Protein AF-A0A4R4ZTA1-F1 (afdb_monomer_lite)

pLDDT: mean 90.09, std 9.32, range [52.16, 97.19]

Sequence (96 aa):
MPAADARAAAVGALARMRRAIDVGMARGEVGPRFGSDLAVQVTTLLNEVDQGEPVDLGDRVARLRAAIAGRAPDEVSPARAAGLAALLADVPVPPT

Organism: NCBI:txid705336

Secondary structure (DSSP, 8-state):
--HHHHHHHHHHHHHHHHHHHHHHHHTTSB-HHHHHHHHHHHHHHHHHHHHT----HHHHHHHHHHHHHT--TTTB-HHHHHHHHHHHHSS-PPP-

Structure (mmCIF, N/CA/C/O backbone):
data_AF-A0A4R4ZTA1-F1
#
_entry.id   AF-A0A4R4ZTA1-F1
#
loop_
_atom_site.group_PDB
_atom_site.id
_atom_site.type_symbol
_atom_site.label_atom_id
_atom_site.label_alt_id
_atom_site.label_comp_id
_atom_site.label_asym_id
_atom_site.label_entity_id
_atom_site.label_seq_id
_atom_site.pdbx_PDB_ins_code
_atom_site.Cartn_x
_atom_site.Cartn_y
_atom_site.Cartn_z
_atom_site.occupancy
_atom_site.B_iso_or_equiv
_atom_site.auth_seq_id
_atom_site.auth_comp_id
_atom_site.auth_asym_id
_atom_site.auth_atom_id
_atom_site.pdbx_PDB_model_num
ATOM 1 N N . MET A 1 1 ? -13.111 11.164 13.806 1.00 52.97 1 MET A N 1
ATOM 2 C CA . MET A 1 1 ? -13.495 9.856 13.236 1.00 52.97 1 MET A CA 1
ATOM 3 C C . MET A 1 1 ? -13.663 8.888 14.395 1.00 52.97 1 MET A C 1
ATOM 5 O O . MET A 1 1 ? -12.746 8.826 15.208 1.00 52.97 1 MET A O 1
ATOM 9 N N . PRO A 1 2 ? -14.795 8.183 14.531 1.00 62.56 2 PRO A N 1
ATOM 10 C CA . PRO A 1 2 ? -14.880 7.039 15.435 1.00 62.56 2 PRO A CA 1
ATOM 11 C C . PRO A 1 2 ? -13.776 6.032 15.083 1.00 62.56 2 PRO A C 1
ATOM 13 O O . PRO A 1 2 ? -13.468 5.840 13.907 1.00 62.56 2 PRO A O 1
ATOM 16 N N . ALA A 1 3 ? -13.169 5.386 16.081 1.00 66.19 3 ALA A N 1
ATOM 17 C CA . ALA A 1 3 ? -12.055 4.456 15.859 1.00 66.19 3 ALA A CA 1
ATOM 18 C C . ALA A 1 3 ? -12.418 3.297 14.904 1.00 66.19 3 ALA A C 1
ATOM 20 O O . ALA A 1 3 ? -11.578 2.845 14.127 1.00 66.19 3 ALA A O 1
ATOM 21 N N . ALA A 1 4 ? -13.684 2.865 14.907 1.00 69.31 4 ALA A N 1
ATOM 22 C CA . ALA A 1 4 ? -14.198 1.844 13.995 1.00 69.31 4 ALA A CA 1
ATOM 23 C C . ALA A 1 4 ? -14.197 2.296 12.521 1.00 69.31 4 ALA A C 1
ATOM 25 O O . ALA A 1 4 ? -13.804 1.523 11.649 1.00 69.31 4 ALA A O 1
ATOM 26 N N . ASP A 1 5 ? -14.548 3.556 12.246 1.00 80.50 5 ASP A N 1
ATOM 27 C CA . ASP A 1 5 ? -14.567 4.105 10.882 1.00 80.50 5 ASP A CA 1
ATOM 28 C C . ASP A 1 5 ? -13.147 4.279 10.333 1.00 80.50 5 ASP A C 1
ATOM 30 O O . ASP A 1 5 ? -12.882 3.991 9.165 1.00 80.50 5 ASP A O 1
ATOM 34 N N . ALA A 1 6 ? -12.204 4.687 11.190 1.00 81.81 6 ALA A N 1
ATOM 35 C CA . ALA A 1 6 ? -10.791 4.783 10.829 1.00 81.81 6 ALA A CA 1
ATOM 36 C C . ALA A 1 6 ? -10.191 3.403 10.503 1.00 81.81 6 ALA A C 1
ATOM 38 O O . ALA A 1 6 ? -9.490 3.259 9.499 1.00 81.81 6 ALA A O 1
ATOM 39 N N . ARG A 1 7 ? -10.521 2.373 11.295 1.00 85.44 7 ARG A N 1
ATOM 40 C CA . ARG A 1 7 ? -10.106 0.986 11.037 1.00 85.44 7 ARG A CA 1
ATOM 41 C C . ARG A 1 7 ? -10.669 0.463 9.717 1.00 85.44 7 ARG A C 1
ATOM 43 O O . ARG A 1 7 ? -9.905 -0.038 8.898 1.00 85.44 7 ARG A O 1
ATOM 50 N N . ALA A 1 8 ? -11.969 0.623 9.468 1.00 88.44 8 ALA A N 1
ATOM 51 C CA . ALA A 1 8 ? -12.590 0.183 8.217 1.00 88.44 8 ALA A CA 1
ATOM 52 C C . ALA A 1 8 ? -11.973 0.876 6.987 1.00 88.44 8 ALA A C 1
ATOM 54 O O . ALA A 1 8 ? -11.707 0.232 5.969 1.00 88.44 8 ALA A O 1
ATOM 55 N N . ALA A 1 9 ? -11.682 2.176 7.092 1.00 89.25 9 ALA A N 1
ATOM 56 C CA . ALA A 1 9 ? -11.002 2.924 6.040 1.00 89.25 9 ALA A CA 1
ATOM 57 C C . ALA A 1 9 ? -9.561 2.430 5.804 1.00 89.25 9 ALA A C 1
ATOM 59 O O . ALA A 1 9 ? -9.168 2.243 4.650 1.00 89.25 9 ALA A O 1
ATOM 60 N N . ALA A 1 10 ? -8.800 2.149 6.869 1.00 90.56 10 ALA A N 1
ATOM 61 C CA . ALA A 1 10 ? -7.452 1.587 6.771 1.00 90.56 10 ALA A CA 1
ATOM 62 C C . ALA A 1 10 ? -7.450 0.193 6.124 1.00 90.56 10 ALA A C 1
ATOM 64 O O . ALA A 1 10 ? -6.703 -0.033 5.171 1.00 90.56 10 ALA A O 1
ATOM 65 N N . VAL A 1 11 ? -8.334 -0.712 6.560 1.00 93.12 11 VAL A N 1
ATOM 66 C CA . VAL A 1 11 ? -8.501 -2.044 5.948 1.00 93.12 11 VAL A CA 1
ATOM 67 C C . VAL A 1 11 ? -8.846 -1.913 4.464 1.00 93.12 11 VAL A C 1
ATOM 69 O O . VAL A 1 11 ? -8.228 -2.563 3.620 1.00 93.12 11 VAL A O 1
ATOM 72 N N . GLY A 1 12 ? -9.777 -1.018 4.117 1.00 93.38 12 GLY A N 1
ATOM 73 C CA . GLY A 1 12 ? -10.157 -0.759 2.729 1.00 93.38 12 GLY A CA 1
ATOM 74 C C . GLY A 1 12 ? -8.991 -0.269 1.863 1.00 93.38 12 GLY A C 1
ATOM 75 O O . GLY A 1 12 ? -8.826 -0.732 0.733 1.00 93.38 12 GLY A O 1
ATOM 76 N N . ALA A 1 13 ? -8.159 0.637 2.380 1.00 93.12 13 ALA A N 1
ATOM 77 C CA . ALA A 1 13 ? -6.979 1.134 1.674 1.00 93.12 13 ALA A CA 1
ATOM 78 C C . ALA A 1 13 ? -5.913 0.037 1.485 1.00 93.12 13 ALA A C 1
ATOM 80 O O . ALA A 1 13 ? -5.422 -0.160 0.369 1.00 93.12 13 ALA A O 1
ATOM 81 N N . LEU A 1 14 ? -5.619 -0.744 2.530 1.00 94.25 14 LEU A N 1
ATOM 82 C CA . LEU A 1 14 ? -4.653 -1.848 2.473 1.00 94.25 14 LEU A CA 1
ATOM 83 C C . LEU A 1 14 ? -5.109 -2.966 1.521 1.00 94.25 14 LEU A C 1
ATOM 85 O O . LEU A 1 14 ? -4.304 -3.487 0.746 1.00 94.25 14 LEU A O 1
ATOM 89 N N . ALA A 1 15 ? -6.407 -3.279 1.482 1.00 95.50 15 ALA A N 1
ATOM 90 C CA . ALA A 1 15 ? -6.965 -4.247 0.539 1.00 95.50 15 ALA A CA 1
ATOM 91 C C . ALA A 1 15 ? -6.822 -3.780 -0.923 1.00 95.50 15 ALA A C 1
ATOM 93 O O . ALA A 1 15 ? -6.453 -4.563 -1.805 1.00 95.50 15 ALA A O 1
ATOM 94 N N . ARG A 1 16 ? -7.057 -2.486 -1.197 1.00 95.62 16 ARG A N 1
ATOM 95 C CA . ARG A 1 16 ? -6.811 -1.901 -2.529 1.00 95.62 16 ARG A CA 1
ATOM 96 C C . ARG A 1 16 ? -5.333 -1.961 -2.899 1.00 95.62 16 ARG A C 1
ATOM 98 O O . ARG A 1 16 ? -5.016 -2.296 -4.039 1.00 95.62 16 ARG A O 1
ATOM 105 N N . MET A 1 17 ? -4.442 -1.696 -1.946 1.00 95.00 17 MET A N 1
ATOM 106 C CA . MET A 1 17 ? -3.000 -1.802 -2.151 1.00 95.00 17 MET A CA 1
ATOM 107 C C . MET A 1 17 ? -2.584 -3.234 -2.494 1.00 95.00 17 MET A C 1
ATOM 109 O O . MET A 1 17 ? -1.898 -3.443 -3.495 1.00 95.00 17 MET A O 1
ATOM 113 N N . ARG A 1 18 ? -3.071 -4.232 -1.747 1.00 96.06 18 ARG A N 1
ATOM 114 C CA . ARG A 1 18 ? -2.820 -5.654 -2.026 1.00 96.06 18 ARG A CA 1
ATOM 115 C C . ARG A 1 18 ? -3.205 -6.025 -3.457 1.00 96.06 18 ARG A C 1
ATOM 117 O O . ARG A 1 18 ? -2.407 -6.640 -4.165 1.00 96.06 18 ARG A O 1
ATOM 124 N N . ARG A 1 19 ? -4.389 -5.590 -3.896 1.00 96.38 19 ARG A N 1
ATOM 125 C CA . ARG A 1 19 ? -4.880 -5.817 -5.261 1.00 96.38 19 ARG A CA 1
ATOM 126 C C . ARG A 1 19 ? -4.046 -5.082 -6.310 1.00 96.38 19 ARG A C 1
ATOM 128 O O . ARG A 1 19 ? -3.788 -5.630 -7.378 1.00 96.38 19 ARG A O 1
ATOM 135 N N . ALA A 1 20 ? -3.614 -3.854 -6.030 1.00 96.06 20 ALA A N 1
ATOM 136 C CA . ALA A 1 20 ? -2.764 -3.085 -6.936 1.00 96.06 20 ALA A CA 1
ATOM 137 C C . ALA A 1 20 ? -1.391 -3.743 -7.144 1.00 96.06 20 ALA A C 1
ATOM 139 O O . ALA A 1 20 ? -0.858 -3.670 -8.255 1.00 96.06 20 ALA A O 1
ATOM 140 N N . ILE A 1 21 ? -0.858 -4.405 -6.110 1.00 95.62 21 ILE A N 1
ATOM 141 C CA . ILE A 1 21 ? 0.372 -5.202 -6.182 1.00 95.62 21 ILE A CA 1
ATOM 142 C C . ILE A 1 21 ? 0.157 -6.437 -7.065 1.00 95.62 21 ILE A C 1
ATOM 144 O O . ILE A 1 21 ? 0.919 -6.626 -8.008 1.00 95.62 21 ILE A O 1
ATOM 148 N N . ASP A 1 22 ? -0.911 -7.217 -6.845 1.00 96.75 22 ASP A N 1
ATOM 149 C CA . ASP A 1 22 ? -1.224 -8.392 -7.684 1.00 96.75 22 ASP A CA 1
ATOM 150 C C . ASP A 1 22 ? -1.382 -8.024 -9.160 1.00 96.75 22 ASP A C 1
ATOM 152 O O . ASP A 1 22 ? -0.803 -8.662 -10.037 1.00 96.75 22 ASP A O 1
ATOM 156 N N . VAL A 1 23 ? -2.132 -6.956 -9.442 1.00 97.19 23 VAL A N 1
ATOM 157 C CA . VAL A 1 23 ? -2.320 -6.454 -10.810 1.00 97.19 23 VAL A CA 1
ATOM 158 C C . VAL A 1 23 ? -0.994 -5.984 -11.408 1.00 97.19 23 VAL A C 1
ATOM 160 O O . VAL A 1 23 ? -0.745 -6.212 -12.589 1.00 97.19 23 VAL A O 1
ATOM 163 N N . GLY A 1 24 ? -0.144 -5.331 -10.611 1.00 95.56 24 GLY A N 1
ATOM 164 C CA . GLY A 1 24 ? 1.186 -4.906 -11.037 1.00 95.56 24 GLY A CA 1
ATOM 165 C C . GLY A 1 24 ? 2.084 -6.088 -11.403 1.00 95.56 24 GLY A C 1
ATOM 166 O O . GLY A 1 24 ? 2.711 -6.059 -12.459 1.00 95.56 24 GLY A O 1
ATOM 167 N N . MET A 1 25 ? 2.085 -7.149 -10.592 1.00 96.94 25 MET A N 1
ATOM 168 C CA . MET A 1 25 ? 2.838 -8.377 -10.872 1.00 96.94 25 MET A CA 1
ATOM 169 C C . MET A 1 25 ? 2.305 -9.099 -12.113 1.00 96.94 25 MET A C 1
ATOM 171 O O . MET A 1 25 ? 3.080 -9.462 -12.992 1.00 96.94 25 MET A O 1
ATOM 175 N N . ALA A 1 26 ? 0.981 -9.238 -12.246 1.00 96.44 26 ALA A N 1
ATOM 176 C CA . ALA A 1 26 ? 0.356 -9.883 -13.403 1.00 96.44 26 ALA A CA 1
ATOM 177 C C . ALA A 1 26 ? 0.639 -9.152 -14.729 1.00 96.44 26 ALA A C 1
ATOM 179 O O . ALA A 1 26 ? 0.670 -9.773 -15.789 1.00 96.44 26 ALA A O 1
ATOM 180 N N . ARG A 1 27 ? 0.848 -7.831 -14.674 1.00 95.94 27 ARG A N 1
ATOM 181 C CA . ARG A 1 27 ? 1.173 -6.985 -15.833 1.00 95.94 27 ARG A CA 1
ATOM 182 C C . ARG A 1 27 ? 2.678 -6.835 -16.078 1.00 95.94 27 ARG A C 1
ATOM 184 O O . ARG A 1 27 ? 3.054 -6.145 -17.018 1.00 95.94 27 ARG A O 1
ATOM 191 N N . GLY A 1 28 ? 3.528 -7.430 -15.237 1.00 94.94 28 GLY A N 1
ATOM 192 C CA . GLY A 1 28 ? 4.985 -7.267 -15.309 1.00 94.94 28 GLY A CA 1
ATOM 193 C C . GLY A 1 28 ? 5.477 -5.860 -14.949 1.00 94.94 28 GLY A C 1
ATOM 194 O O . GLY A 1 28 ? 6.604 -5.498 -15.260 1.00 94.94 28 GLY A O 1
ATOM 195 N N . GLU A 1 29 ? 4.638 -5.048 -14.305 1.00 95.62 29 GLU A N 1
ATOM 196 C CA . GLU A 1 29 ? 4.983 -3.693 -13.861 1.00 95.62 29 GLU A CA 1
ATOM 197 C C . GLU A 1 29 ? 5.622 -3.681 -12.464 1.00 95.62 29 GLU A C 1
ATOM 199 O O . GLU A 1 29 ? 6.149 -2.652 -12.044 1.00 95.62 29 GLU A O 1
ATOM 204 N N . VAL A 1 30 ? 5.527 -4.803 -11.745 1.00 96.06 30 VAL A N 1
ATOM 205 C CA . VAL A 1 30 ? 6.151 -5.075 -10.446 1.00 96.06 30 VAL A CA 1
ATOM 206 C C . VAL A 1 30 ? 6.917 -6.386 -10.576 1.00 96.06 30 VAL A C 1
ATOM 208 O O . VAL A 1 30 ? 6.332 -7.414 -10.923 1.00 96.06 30 VAL A O 1
ATOM 211 N N . GLY A 1 31 ? 8.210 -6.360 -10.278 1.00 95.69 31 GLY A N 1
ATOM 212 C CA . GLY A 1 31 ? 9.062 -7.535 -10.235 1.00 95.69 31 GLY A CA 1
ATOM 213 C C . GLY A 1 31 ? 8.563 -8.532 -9.183 1.00 95.69 31 GLY A C 1
ATOM 214 O O . GLY A 1 31 ? 8.160 -8.126 -8.090 1.00 95.69 31 GLY A O 1
ATOM 215 N N . PRO A 1 32 ? 8.595 -9.844 -9.465 1.00 93.94 32 PRO A N 1
ATOM 216 C CA . PRO A 1 32 ?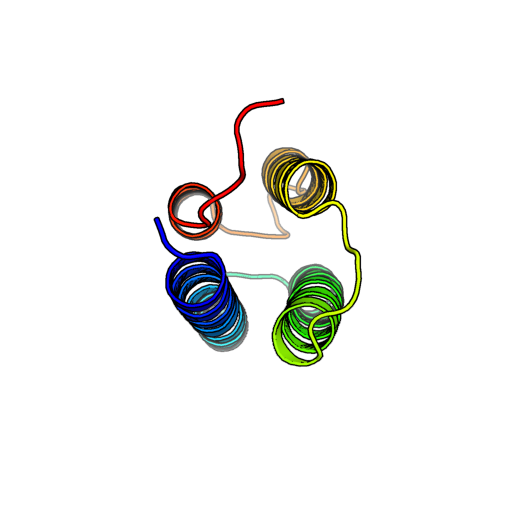 7.949 -10.855 -8.626 1.00 93.94 32 PRO A CA 1
ATOM 217 C C . PRO A 1 32 ? 8.526 -10.919 -7.209 1.00 93.94 32 PRO A C 1
ATOM 219 O O . PRO A 1 32 ? 7.779 -11.150 -6.261 1.00 93.94 32 PRO A O 1
ATOM 222 N N . ARG A 1 33 ? 9.834 -10.678 -7.045 1.00 94.50 33 ARG A N 1
ATOM 223 C CA . ARG A 1 33 ? 10.488 -10.663 -5.730 1.00 94.50 33 ARG A CA 1
ATOM 224 C C . ARG A 1 33 ? 10.000 -9.488 -4.881 1.00 94.50 33 ARG A C 1
ATOM 226 O O . ARG A 1 33 ? 9.369 -9.707 -3.854 1.00 94.50 33 ARG A O 1
ATOM 233 N N . PHE A 1 34 ? 10.208 -8.263 -5.367 1.00 94.25 34 PHE A N 1
ATOM 234 C CA . PHE A 1 34 ? 9.759 -7.043 -4.693 1.00 94.25 34 PHE A CA 1
ATOM 235 C C . PHE A 1 34 ? 8.247 -7.062 -4.424 1.00 94.25 34 PHE A C 1
ATOM 237 O O . PHE A 1 34 ? 7.794 -6.739 -3.328 1.00 94.25 34 PHE A O 1
ATOM 244 N N . GLY A 1 35 ? 7.455 -7.485 -5.412 1.00 95.12 35 GLY A N 1
ATOM 245 C CA . GLY A 1 35 ? 6.004 -7.585 -5.293 1.00 95.12 35 GLY A CA 1
ATOM 246 C C . GLY A 1 35 ? 5.555 -8.584 -4.230 1.00 95.12 35 GLY A C 1
ATOM 247 O O . GLY A 1 35 ? 4.642 -8.272 -3.469 1.00 95.12 35 GLY A O 1
ATOM 248 N N . SER A 1 36 ? 6.215 -9.741 -4.126 1.00 96.12 36 SER A N 1
ATOM 249 C CA . SER A 1 36 ? 5.913 -10.738 -3.090 1.00 96.12 36 SER A CA 1
ATOM 250 C C . SER A 1 36 ? 6.246 -10.211 -1.695 1.00 96.12 36 SER A C 1
ATOM 252 O O . SER A 1 36 ? 5.407 -10.293 -0.799 1.00 96.12 36 SER A O 1
ATOM 254 N N . ASP A 1 37 ? 7.419 -9.597 -1.524 1.00 96.00 37 ASP A N 1
ATOM 255 C CA . ASP A 1 37 ? 7.845 -9.030 -0.240 1.00 96.00 37 ASP A CA 1
ATOM 256 C C . ASP A 1 37 ? 6.907 -7.898 0.211 1.00 96.00 37 ASP A C 1
ATOM 258 O O . ASP A 1 37 ? 6.509 -7.825 1.379 1.00 96.00 37 ASP A O 1
ATOM 262 N N . LEU A 1 38 ? 6.496 -7.033 -0.722 1.00 94.75 38 LEU A N 1
ATOM 263 C CA . LEU A 1 38 ? 5.541 -5.962 -0.450 1.00 94.75 38 LEU A CA 1
ATOM 264 C C . LEU A 1 38 ? 4.140 -6.515 -0.144 1.00 94.75 38 LEU A C 1
ATOM 266 O O . LEU A 1 38 ? 3.482 -6.048 0.786 1.00 94.75 38 LEU A O 1
ATOM 270 N N . ALA A 1 39 ? 3.683 -7.527 -0.886 1.00 96.00 39 ALA A N 1
ATOM 271 C CA . ALA A 1 39 ? 2.394 -8.175 -0.658 1.00 96.00 39 ALA A CA 1
ATOM 272 C C . ALA A 1 39 ? 2.317 -8.834 0.725 1.00 96.00 39 ALA A C 1
ATOM 274 O O . ALA A 1 39 ? 1.283 -8.716 1.387 1.00 96.00 39 ALA A O 1
ATOM 275 N N . VAL A 1 40 ? 3.397 -9.480 1.177 1.00 97.12 40 VAL A N 1
ATOM 276 C CA . VAL A 1 40 ? 3.492 -10.055 2.526 1.00 97.12 40 VAL A CA 1
ATOM 277 C C . VAL A 1 40 ? 3.349 -8.959 3.576 1.00 97.12 40 VAL A C 1
ATOM 279 O O . VAL A 1 40 ? 2.478 -9.061 4.433 1.00 97.12 40 VAL A O 1
ATOM 282 N N . GLN A 1 41 ? 4.121 -7.875 3.473 1.00 96.12 41 GLN A N 1
ATOM 283 C CA . GLN A 1 41 ? 4.061 -6.776 4.445 1.00 96.12 41 GLN A CA 1
ATOM 284 C C . GLN A 1 41 ? 2.673 -6.126 4.519 1.00 96.12 41 GLN A C 1
ATOM 286 O O . GLN A 1 41 ? 2.161 -5.884 5.613 1.00 96.12 41 GLN A O 1
ATOM 291 N N . VAL A 1 42 ? 2.042 -5.879 3.366 1.00 95.81 42 VAL A N 1
ATOM 292 C CA . VAL A 1 42 ? 0.687 -5.308 3.298 1.00 95.81 42 VAL A CA 1
ATOM 293 C C . VAL A 1 42 ? -0.351 -6.276 3.862 1.00 95.81 42 VAL A C 1
ATOM 295 O O . VAL A 1 42 ? -1.251 -5.841 4.572 1.00 95.81 42 VAL A O 1
ATOM 298 N N . THR A 1 43 ? -0.226 -7.578 3.590 1.00 96.44 43 THR A N 1
ATOM 299 C CA . THR A 1 43 ? -1.144 -8.599 4.124 1.00 96.44 43 THR A CA 1
ATOM 300 C C . THR A 1 43 ? -1.011 -8.723 5.639 1.00 96.44 43 THR A C 1
ATOM 302 O O . THR A 1 43 ? -2.021 -8.759 6.335 1.00 96.44 43 THR A O 1
ATOM 305 N N . THR A 1 44 ? 0.216 -8.731 6.163 1.00 95.81 44 THR A N 1
ATOM 306 C CA . THR A 1 44 ? 0.468 -8.747 7.609 1.00 95.81 44 THR A CA 1
ATOM 307 C C . THR A 1 44 ? -0.155 -7.530 8.280 1.00 95.81 44 THR A C 1
ATOM 309 O O . THR A 1 44 ? -0.921 -7.689 9.224 1.00 95.81 44 THR A O 1
ATOM 312 N N . LEU A 1 45 ? 0.094 -6.328 7.748 1.00 94.69 45 LEU A N 1
ATOM 313 C CA . LEU A 1 45 ? -0.481 -5.099 8.294 1.00 94.69 45 LEU A CA 1
ATOM 314 C C . LEU A 1 45 ? -2.012 -5.085 8.210 1.00 94.69 45 LEU A C 1
ATOM 316 O O . LEU A 1 45 ? -2.675 -4.657 9.149 1.00 94.69 45 LEU A O 1
ATOM 320 N N . LEU A 1 46 ? -2.577 -5.567 7.100 1.00 94.56 46 LEU A N 1
ATOM 321 C CA . LEU A 1 46 ? -4.023 -5.697 6.937 1.00 94.56 46 LEU A CA 1
ATOM 322 C C . LEU A 1 46 ? -4.614 -6.612 8.007 1.00 94.56 46 LEU A C 1
ATOM 324 O O . LEU A 1 46 ? -5.596 -6.228 8.628 1.00 94.56 46 LEU A O 1
ATOM 328 N N . ASN A 1 47 ? -4.004 -7.773 8.248 1.00 94.56 47 ASN A N 1
ATOM 329 C CA . ASN A 1 47 ? -4.472 -8.711 9.264 1.00 94.56 47 ASN A CA 1
ATOM 330 C C . ASN A 1 47 ? -4.365 -8.113 10.669 1.00 94.56 47 ASN A C 1
ATOM 332 O O . ASN A 1 47 ? -5.308 -8.219 11.437 1.00 94.56 47 ASN A O 1
ATOM 336 N N . GLU A 1 48 ? -3.260 -7.447 11.003 1.00 93.81 48 GLU A N 1
ATOM 337 C CA . GLU A 1 48 ? -3.091 -6.802 12.311 1.00 93.81 48 GLU A CA 1
ATOM 338 C C . GLU A 1 48 ? -4.174 -5.730 12.549 1.00 93.81 48 GLU A C 1
ATOM 340 O O . GLU A 1 48 ? -4.875 -5.756 13.562 1.00 93.81 48 GLU A O 1
ATOM 345 N N . VAL A 1 49 ? -4.391 -4.833 11.579 1.00 91.75 49 VAL A N 1
ATOM 346 C CA . VAL A 1 49 ? -5.433 -3.794 11.664 1.00 91.75 49 VAL A CA 1
ATOM 347 C C . VAL A 1 49 ? -6.836 -4.412 11.691 1.00 91.75 49 VAL A C 1
ATOM 349 O O . VAL A 1 49 ? -7.708 -3.953 12.433 1.00 91.75 49 VAL A O 1
ATOM 352 N N . ASP A 1 50 ? -7.073 -5.466 10.912 1.00 91.44 50 ASP A N 1
ATOM 353 C CA . ASP A 1 50 ? -8.349 -6.180 10.877 1.00 91.44 50 ASP A CA 1
ATOM 354 C C . ASP A 1 50 ? -8.599 -7.044 12.119 1.00 91.44 50 ASP A C 1
ATOM 356 O O . ASP A 1 50 ? -9.744 -7.338 12.420 1.00 91.44 50 ASP A O 1
ATOM 360 N N . GLN A 1 51 ? -7.590 -7.401 12.905 1.00 91.06 51 GLN A N 1
ATOM 361 C CA . GLN A 1 51 ? -7.797 -8.037 14.213 1.00 91.06 51 GLN A CA 1
ATOM 362 C C . GLN A 1 51 ? -7.907 -7.012 15.352 1.00 91.06 51 GLN A C 1
ATOM 364 O O . GLN A 1 51 ? -8.301 -7.357 16.462 1.00 91.06 51 GLN A O 1
ATOM 369 N N . GLY A 1 52 ? -7.645 -5.731 15.071 1.00 87.06 52 GLY A N 1
ATOM 370 C CA . GLY A 1 52 ? -7.620 -4.681 16.089 1.00 87.06 52 GLY A CA 1
ATOM 371 C C . GLY A 1 52 ? -6.358 -4.717 16.951 1.00 87.06 52 GLY A C 1
ATOM 372 O O . GLY A 1 52 ? -6.380 -4.209 18.072 1.00 87.06 52 GLY A O 1
ATOM 373 N N . GLU A 1 53 ? -5.276 -5.306 16.436 1.00 87.94 53 GLU A N 1
ATOM 374 C CA . GLU A 1 53 ? -3.984 -5.331 17.111 1.00 87.94 53 GLU A CA 1
ATOM 375 C C . GLU A 1 53 ? -3.437 -3.904 17.285 1.00 87.94 53 GLU A C 1
ATOM 377 O O . GLU A 1 53 ? -3.607 -3.052 16.401 1.00 87.94 53 GLU A O 1
ATOM 382 N N . PRO A 1 54 ? -2.749 -3.618 18.403 1.00 82.56 54 PRO A N 1
ATOM 383 C CA . PRO A 1 54 ? -2.107 -2.332 18.625 1.00 82.56 54 PRO A CA 1
ATOM 384 C C . PRO A 1 54 ? -0.865 -2.208 17.730 1.00 82.56 54 PRO A C 1
ATOM 386 O O . PRO A 1 54 ? 0.253 -2.528 18.131 1.00 82.56 54 PRO A O 1
ATOM 389 N N . VAL A 1 55 ? -1.065 -1.734 16.501 1.00 87.56 55 VAL A N 1
ATOM 390 C CA . VAL A 1 55 ? 0.006 -1.454 15.538 1.00 87.56 55 VAL A CA 1
ATOM 391 C C . VAL A 1 55 ? 0.247 0.038 15.375 1.00 87.56 55 VAL A C 1
ATOM 393 O O . VAL A 1 55 ? -0.690 0.832 15.272 1.00 87.56 55 VAL A O 1
ATOM 396 N N . ASP A 1 56 ? 1.519 0.419 15.265 1.00 89.75 56 ASP A N 1
ATOM 397 C CA . ASP A 1 56 ? 1.892 1.746 14.783 1.00 89.75 56 ASP A CA 1
ATOM 398 C C . ASP A 1 56 ? 1.676 1.810 13.265 1.00 89.75 56 ASP A C 1
ATOM 400 O O . ASP A 1 56 ? 2.553 1.499 12.450 1.00 89.75 56 ASP A O 1
ATOM 404 N N . LEU A 1 57 ? 0.448 2.163 12.886 1.00 88.88 57 LEU A N 1
ATOM 405 C CA . LEU A 1 57 ? 0.053 2.288 11.489 1.00 88.88 57 LEU A CA 1
ATOM 406 C C . LEU A 1 57 ? 0.841 3.399 10.779 1.00 88.88 57 LEU A C 1
ATOM 408 O O . LEU A 1 57 ? 1.146 3.256 9.595 1.00 88.88 57 LEU A O 1
ATOM 412 N N . GLY A 1 58 ? 1.194 4.475 11.491 1.00 90.06 58 GLY A N 1
ATOM 413 C CA . GLY A 1 58 ? 1.965 5.595 10.954 1.00 90.06 58 GLY A CA 1
ATOM 414 C C . GLY A 1 58 ? 3.356 5.159 10.509 1.00 90.06 58 GLY A C 1
ATOM 415 O O . GLY A 1 58 ? 3.721 5.335 9.342 1.00 90.06 58 GLY A O 1
ATOM 416 N N . ASP A 1 59 ? 4.098 4.516 11.409 1.00 91.81 59 ASP A N 1
ATOM 417 C CA . ASP A 1 59 ? 5.446 4.016 11.136 1.00 91.81 59 ASP A CA 1
ATOM 418 C C . ASP A 1 59 ? 5.444 2.906 10.072 1.00 91.81 59 ASP A C 1
ATOM 420 O O . ASP A 1 59 ? 6.230 2.941 9.121 1.00 91.81 59 ASP A O 1
ATOM 424 N N . ARG A 1 60 ? 4.501 1.954 10.139 1.00 92.88 60 ARG A N 1
ATOM 425 C CA . ARG A 1 60 ? 4.369 0.892 9.121 1.00 92.88 60 ARG A CA 1
ATOM 426 C C . ARG A 1 60 ? 4.097 1.465 7.727 1.00 92.88 60 ARG A C 1
ATOM 428 O O . ARG A 1 60 ? 4.740 1.049 6.761 1.00 92.88 60 ARG A O 1
ATOM 435 N N . VAL A 1 61 ? 3.193 2.439 7.605 1.00 92.69 61 VAL A N 1
ATOM 436 C CA . VAL A 1 61 ? 2.915 3.119 6.328 1.00 92.69 61 VAL A CA 1
ATOM 437 C C . VAL A 1 61 ? 4.135 3.908 5.850 1.00 92.69 61 VAL A C 1
ATOM 439 O O . VAL A 1 61 ? 4.460 3.854 4.662 1.00 92.69 61 VAL A O 1
ATOM 442 N N . ALA A 1 62 ? 4.852 4.593 6.745 1.00 92.69 62 ALA A N 1
ATOM 443 C CA . ALA A 1 62 ? 6.076 5.315 6.399 1.00 92.69 62 ALA A CA 1
ATOM 444 C C . ALA A 1 62 ? 7.165 4.379 5.847 1.00 92.69 62 ALA A C 1
ATOM 446 O O . ALA A 1 62 ? 7.766 4.680 4.812 1.00 92.69 62 ALA A O 1
ATOM 447 N N . ARG A 1 63 ? 7.359 3.204 6.459 1.00 93.75 63 ARG A N 1
ATOM 448 C CA . ARG A 1 63 ? 8.294 2.175 5.970 1.00 93.75 63 ARG A CA 1
ATOM 449 C C . ARG A 1 63 ? 7.901 1.630 4.599 1.00 93.75 63 ARG A C 1
ATOM 451 O O . ARG A 1 63 ? 8.763 1.499 3.735 1.00 93.75 63 ARG A O 1
ATOM 458 N N . LEU A 1 64 ? 6.612 1.376 4.361 1.00 94.44 64 LEU A N 1
ATOM 459 C CA . LEU A 1 64 ? 6.119 0.947 3.045 1.00 94.44 64 LEU A CA 1
ATOM 460 C C . LEU A 1 64 ? 6.371 2.014 1.969 1.00 94.44 64 LEU A C 1
ATOM 462 O O . LEU A 1 64 ? 6.813 1.692 0.865 1.00 94.44 64 LEU A O 1
ATOM 466 N N . ARG A 1 65 ? 6.150 3.296 2.295 1.00 93.62 65 ARG A N 1
ATOM 467 C CA . ARG A 1 65 ? 6.470 4.412 1.389 1.00 93.62 65 ARG A CA 1
ATOM 468 C C . ARG A 1 65 ? 7.968 4.475 1.094 1.00 93.62 65 ARG A C 1
ATOM 470 O O . ARG A 1 65 ? 8.34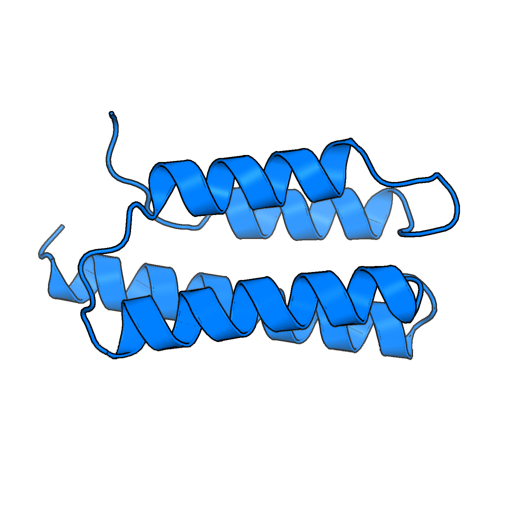2 4.627 -0.067 1.00 93.62 65 ARG A O 1
ATOM 477 N N . ALA A 1 66 ? 8.812 4.315 2.113 1.00 93.88 66 ALA A N 1
ATOM 478 C CA . ALA A 1 66 ? 10.262 4.294 1.954 1.00 93.88 66 ALA A CA 1
ATOM 479 C C . ALA A 1 66 ? 10.730 3.119 1.078 1.00 93.88 66 ALA A C 1
ATOM 481 O O . ALA A 1 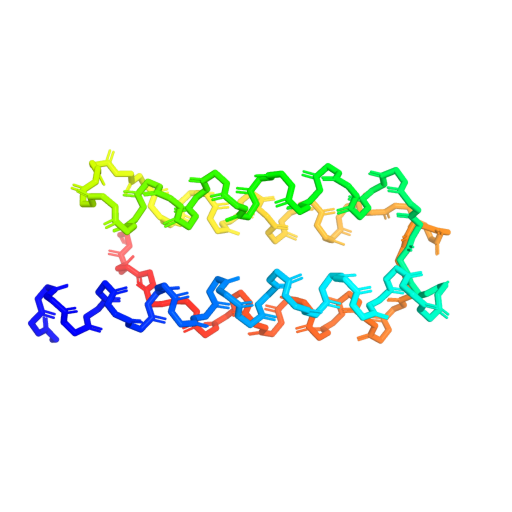66 ? 11.560 3.324 0.197 1.00 93.88 66 ALA A O 1
ATOM 482 N N . ALA A 1 67 ? 10.152 1.926 1.244 1.00 93.81 67 ALA A N 1
ATOM 483 C CA . ALA A 1 67 ? 10.4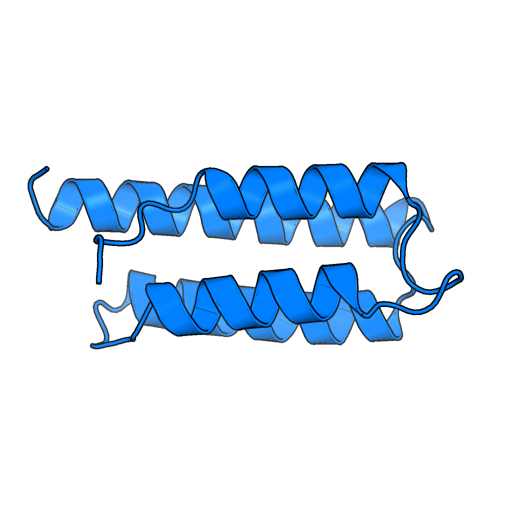56 0.764 0.407 1.00 93.81 67 ALA A CA 1
ATOM 484 C C . ALA A 1 67 ? 10.111 1.009 -1.073 1.00 93.81 67 ALA A C 1
ATOM 486 O O . ALA A 1 67 ? 10.906 0.705 -1.956 1.00 93.81 67 ALA A O 1
ATOM 487 N N . ILE A 1 68 ? 8.958 1.625 -1.361 1.00 93.56 68 ILE A N 1
ATOM 488 C CA . ILE A 1 68 ? 8.566 1.980 -2.737 1.00 93.56 68 ILE A CA 1
ATOM 489 C C . ILE A 1 68 ? 9.464 3.086 -3.309 1.00 93.56 68 ILE A C 1
ATOM 491 O O . ILE A 1 68 ? 9.784 3.070 -4.500 1.00 93.56 68 ILE A O 1
ATOM 495 N N . ALA A 1 69 ? 9.868 4.057 -2.488 1.00 92.75 69 ALA A N 1
ATOM 496 C CA . ALA A 1 69 ? 10.757 5.139 -2.905 1.00 92.75 69 ALA A CA 1
ATOM 497 C C . ALA A 1 69 ? 12.190 4.648 -3.176 1.00 92.75 69 ALA A C 1
ATOM 499 O O . ALA A 1 69 ? 12.811 5.107 -4.130 1.00 92.75 69 ALA A O 1
ATOM 500 N N . GLY A 1 70 ? 12.682 3.706 -2.367 1.00 92.00 70 GLY A N 1
ATOM 501 C CA . GLY A 1 70 ? 14.022 3.119 -2.454 1.00 92.00 70 GLY A CA 1
ATOM 502 C C . GLY A 1 70 ? 14.148 1.917 -3.391 1.00 92.00 70 GLY A C 1
ATOM 503 O O . GLY A 1 70 ? 15.206 1.296 -3.421 1.00 92.00 70 GLY A O 1
ATOM 504 N N . ARG A 1 71 ? 13.088 1.578 -4.133 1.00 91.56 71 ARG A N 1
ATOM 505 C CA . ARG A 1 71 ? 13.086 0.484 -5.112 1.00 91.56 71 ARG A CA 1
ATOM 506 C C . ARG A 1 71 ? 14.187 0.637 -6.165 1.00 91.56 71 ARG A C 1
ATOM 508 O O . ARG A 1 71 ? 14.519 1.755 -6.575 1.00 91.56 71 ARG A O 1
ATOM 515 N N . ALA A 1 72 ? 14.657 -0.483 -6.695 1.00 91.00 72 ALA A N 1
ATOM 516 C CA . ALA A 1 72 ? 15.489 -0.491 -7.887 1.00 91.00 72 ALA A CA 1
ATOM 517 C C . ALA A 1 72 ? 14.666 -0.134 -9.151 1.00 91.00 72 ALA A C 1
ATOM 519 O O . ALA A 1 72 ? 13.446 -0.342 -9.187 1.00 91.00 72 ALA A O 1
ATOM 520 N N . PRO A 1 73 ? 15.299 0.410 -10.210 1.00 83.38 73 PRO A N 1
ATOM 521 C CA . PRO A 1 73 ? 14.604 0.823 -11.435 1.00 83.38 73 PRO A CA 1
ATOM 522 C C . PRO A 1 73 ? 13.831 -0.298 -12.150 1.00 83.38 73 PRO A C 1
ATOM 524 O O . PRO A 1 73 ? 12.854 -0.017 -12.843 1.00 83.38 73 PRO A O 1
ATOM 527 N N . ASP A 1 74 ? 14.264 -1.547 -11.988 1.00 88.62 74 ASP A N 1
ATOM 528 C CA . ASP A 1 74 ? 13.686 -2.760 -12.573 1.00 88.62 74 ASP A CA 1
ATOM 529 C C . ASP A 1 74 ? 12.642 -3.444 -11.672 1.00 88.62 74 ASP A C 1
ATOM 531 O O . ASP A 1 74 ? 11.891 -4.302 -12.135 1.00 88.62 74 ASP A O 1
ATOM 535 N N . GLU A 1 75 ? 12.539 -3.046 -10.401 1.00 93.19 75 GLU A N 1
ATOM 536 C CA . GLU A 1 75 ? 11.611 -3.660 -9.447 1.00 93.19 75 GLU A CA 1
ATOM 537 C C . GLU A 1 75 ? 10.173 -3.173 -9.609 1.00 93.19 75 GLU A C 1
ATOM 539 O O . GLU A 1 75 ? 9.242 -3.961 -9.459 1.00 93.19 75 GLU A O 1
ATOM 544 N N . VAL A 1 76 ? 9.954 -1.886 -9.892 1.00 93.50 76 VAL A N 1
ATOM 545 C CA . VAL A 1 76 ? 8.606 -1.352 -10.145 1.00 93.50 76 VAL A CA 1
ATOM 546 C C . VAL A 1 76 ? 8.663 -0.208 -11.139 1.00 93.50 76 VAL A C 1
ATOM 548 O O . VAL A 1 76 ? 9.417 0.757 -10.956 1.00 93.50 76 VAL A O 1
ATOM 551 N N . SER A 1 77 ? 7.775 -0.253 -12.132 1.00 93.19 77 SER A N 1
ATOM 552 C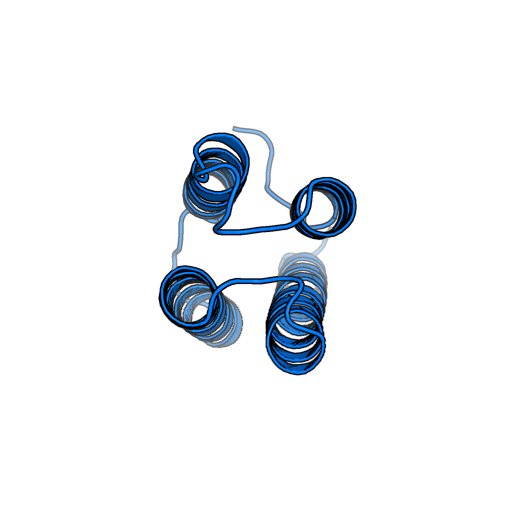 CA . SER A 1 77 ? 7.628 0.839 -13.088 1.00 93.19 77 SER A CA 1
ATOM 553 C C . SER A 1 77 ? 7.309 2.167 -12.372 1.00 93.19 77 SER A C 1
ATOM 555 O O . SER A 1 77 ? 6.577 2.182 -11.374 1.00 93.19 77 SER A O 1
ATOM 557 N N . PRO A 1 78 ? 7.811 3.318 -12.859 1.00 91.81 78 PRO A N 1
ATOM 558 C CA . PRO A 1 78 ? 7.583 4.607 -12.202 1.00 91.81 78 PRO A CA 1
ATOM 559 C C . PRO A 1 78 ? 6.103 4.940 -11.979 1.00 91.81 78 PRO A C 1
ATOM 561 O O . PRO A 1 78 ? 5.726 5.383 -10.895 1.00 91.81 78 PRO A O 1
ATOM 564 N N . ALA A 1 79 ? 5.254 4.664 -12.974 1.00 92.44 79 ALA A N 1
ATOM 565 C CA . ALA A 1 79 ? 3.814 4.894 -12.882 1.00 92.44 79 ALA A CA 1
ATOM 566 C C . ALA A 1 79 ? 3.158 4.015 -11.805 1.00 92.44 79 ALA A C 1
ATOM 568 O O . ALA A 1 79 ? 2.326 4.490 -11.029 1.00 92.44 79 ALA A O 1
ATOM 569 N N . ARG A 1 80 ? 3.558 2.740 -11.716 1.00 93.69 80 ARG A N 1
ATOM 570 C CA . ARG A 1 80 ? 3.023 1.813 -10.716 1.00 93.69 80 ARG A CA 1
ATOM 571 C C . ARG A 1 80 ? 3.465 2.196 -9.308 1.00 93.69 80 ARG A C 1
ATOM 573 O O . ARG A 1 80 ? 2.642 2.179 -8.398 1.00 93.69 80 ARG A O 1
ATOM 580 N N . ALA A 1 81 ? 4.719 2.602 -9.134 1.00 93.44 81 ALA A N 1
ATOM 581 C CA . ALA A 1 81 ? 5.220 3.076 -7.850 1.00 93.44 81 ALA A CA 1
ATOM 582 C C . ALA A 1 81 ? 4.497 4.344 -7.371 1.00 93.44 81 ALA A C 1
ATOM 584 O O . ALA A 1 81 ? 4.111 4.416 -6.206 1.00 93.44 81 ALA A O 1
ATOM 585 N N . ALA A 1 82 ? 4.238 5.302 -8.269 1.00 93.06 82 ALA A N 1
ATOM 586 C CA . ALA A 1 82 ? 3.437 6.484 -7.951 1.00 93.06 82 ALA A CA 1
ATOM 587 C C . ALA A 1 82 ? 2.006 6.107 -7.523 1.00 93.06 82 ALA A C 1
ATOM 589 O O . ALA A 1 82 ? 1.503 6.624 -6.527 1.00 93.06 82 ALA A O 1
ATOM 590 N N . GLY A 1 83 ? 1.377 5.152 -8.218 1.00 93.56 83 GLY A N 1
ATOM 591 C CA . GLY A 1 83 ? 0.052 4.642 -7.851 1.00 93.56 83 GLY A CA 1
ATOM 592 C C . GLY A 1 83 ? 0.020 3.953 -6.481 1.00 93.56 83 GLY A C 1
ATOM 593 O O . GLY A 1 83 ? -0.899 4.181 -5.698 1.00 93.56 83 GLY A O 1
ATOM 594 N N . LEU A 1 84 ? 1.037 3.151 -6.155 1.00 93.25 84 LEU A N 1
ATOM 595 C CA . LEU A 1 84 ? 1.156 2.515 -4.837 1.00 93.25 84 LEU A CA 1
ATOM 596 C C . LEU A 1 84 ? 1.388 3.548 -3.722 1.00 93.25 84 LEU A C 1
ATOM 598 O O . LEU A 1 84 ? 0.786 3.441 -2.655 1.00 93.25 84 LEU A O 1
ATOM 602 N N . ALA A 1 85 ? 2.210 4.570 -3.974 1.00 92.88 85 ALA A N 1
ATOM 603 C CA . ALA A 1 85 ? 2.438 5.657 -3.026 1.00 92.88 85 ALA A CA 1
ATOM 604 C C . ALA A 1 85 ? 1.162 6.477 -2.763 1.00 92.88 85 ALA A C 1
ATOM 606 O O . ALA A 1 85 ? 0.897 6.831 -1.615 1.00 92.88 85 ALA A O 1
ATOM 607 N N . ALA A 1 86 ? 0.347 6.724 -3.794 1.00 91.88 86 ALA A N 1
ATOM 608 C CA . ALA A 1 86 ? -0.943 7.397 -3.649 1.00 91.88 86 ALA A CA 1
ATOM 609 C C . ALA A 1 86 ? -1.923 6.585 -2.784 1.00 91.88 86 ALA A C 1
ATOM 611 O O . ALA A 1 86 ? -2.528 7.133 -1.870 1.00 91.88 86 ALA A O 1
ATOM 612 N N . LEU A 1 87 ? -2.002 5.264 -2.979 1.00 91.62 87 LEU A N 1
ATOM 613 C CA . LEU A 1 87 ? -2.839 4.396 -2.137 1.00 91.62 87 LEU A CA 1
ATOM 614 C C . LEU A 1 87 ? -2.408 4.408 -0.663 1.00 91.62 87 LEU A C 1
ATOM 616 O O . LEU A 1 87 ? -3.252 4.350 0.227 1.00 91.62 87 LEU A O 1
ATOM 620 N N . LEU A 1 88 ? -1.103 4.511 -0.394 1.00 89.88 88 LEU A N 1
ATOM 621 C CA . LEU A 1 88 ? -0.589 4.676 0.968 1.00 89.88 88 LEU A CA 1
ATOM 622 C C . LEU A 1 88 ? -0.891 6.059 1.558 1.00 89.88 88 LEU A C 1
ATOM 624 O O . LEU A 1 88 ? -0.865 6.202 2.780 1.00 89.88 88 LEU A O 1
ATOM 628 N N . ALA A 1 89 ? -1.125 7.085 0.736 1.00 89.06 89 ALA A N 1
ATOM 629 C CA . ALA A 1 89 ? -1.547 8.412 1.190 1.00 89.06 89 ALA A CA 1
ATOM 630 C C . ALA A 1 89 ? -2.999 8.423 1.688 1.00 89.06 89 ALA A C 1
ATOM 632 O O . ALA A 1 89 ? -3.311 9.176 2.606 1.00 89.06 89 ALA A O 1
ATOM 633 N N . ASP A 1 90 ? -3.836 7.531 1.154 1.00 87.81 90 ASP A N 1
ATOM 634 C CA . ASP A 1 90 ? -5.238 7.375 1.555 1.00 87.81 90 ASP A CA 1
ATOM 635 C C . ASP A 1 90 ? -5.424 6.593 2.869 1.00 87.81 90 ASP A C 1
ATOM 637 O O . ASP A 1 90 ? -6.537 6.525 3.393 1.00 87.81 90 ASP A O 1
ATOM 641 N N . VAL A 1 91 ? -4.365 5.973 3.411 1.00 87.56 91 VAL A N 1
ATOM 642 C CA . VAL A 1 91 ? -4.441 5.271 4.701 1.00 87.56 91 VAL A CA 1
ATOM 643 C C . VAL A 1 91 ? -4.571 6.313 5.821 1.00 87.56 91 VAL A C 1
ATOM 645 O O . VAL A 1 91 ? -3.670 7.142 5.973 1.00 87.56 91 VAL A O 1
ATOM 648 N N . PRO A 1 92 ? -5.648 6.282 6.631 1.00 83.38 92 PRO A N 1
ATOM 649 C CA . PRO A 1 92 ? -5.876 7.255 7.693 1.00 83.38 92 PRO A CA 1
ATOM 650 C C . PRO A 1 92 ? -4.928 6.990 8.868 1.00 83.38 92 PRO A C 1
ATOM 652 O O . PRO A 1 92 ? -5.260 6.286 9.820 1.00 83.38 92 PRO A O 1
ATOM 655 N N . VAL A 1 93 ? -3.726 7.551 8.784 1.00 79.81 93 VAL A N 1
ATOM 656 C CA . VAL A 1 93 ? -2.748 7.561 9.873 1.00 79.81 93 VAL A CA 1
ATOM 657 C C . VAL A 1 93 ? -3.052 8.731 10.817 1.00 79.81 93 VAL A C 1
ATOM 659 O O . VAL A 1 93 ? -3.244 9.855 10.342 1.00 79.81 93 VAL A O 1
ATOM 662 N N . PRO A 1 94 ? -3.147 8.50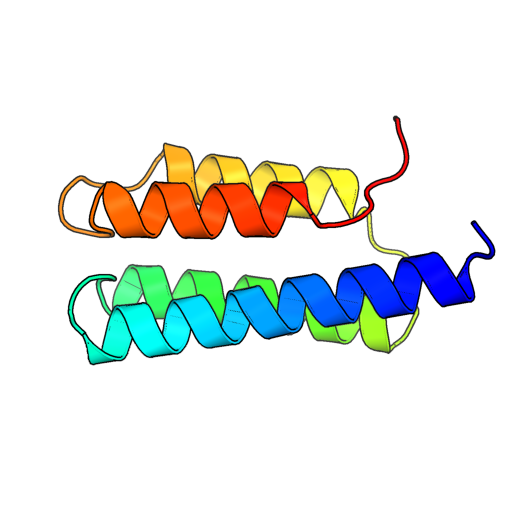8 12.140 1.00 64.75 94 PRO A N 1
ATOM 663 C CA . PRO A 1 94 ? -3.266 9.612 13.084 1.00 64.75 94 PRO A CA 1
ATOM 664 C C . PRO A 1 94 ? -2.013 10.503 12.992 1.00 64.75 94 PRO A C 1
ATOM 666 O O . PRO A 1 94 ? -0.916 9.975 12.789 1.00 64.75 94 PRO A O 1
ATOM 669 N N . PRO A 1 95 ? -2.146 11.838 13.106 1.00 54.06 95 PRO A N 1
ATOM 670 C CA . PRO A 1 95 ? -0.983 12.710 13.199 1.00 54.06 95 PRO A CA 1
ATOM 671 C C . PRO A 1 95 ? -0.200 12.351 14.467 1.00 54.06 95 PRO A C 1
ATOM 673 O O . PRO A 1 95 ? -0.788 12.258 15.545 1.00 54.06 95 PRO A O 1
ATOM 676 N N . THR A 1 96 ? 1.098 12.103 14.303 1.00 52.16 96 THR A N 1
ATOM 677 C CA . THR A 1 96 ? 2.069 11.960 15.400 1.00 52.16 96 THR A CA 1
ATOM 678 C C . THR A 1 96 ? 2.239 13.261 16.161 1.00 52.16 96 THR A C 1
ATOM 680 O O . THR A 1 96 ? 2.306 14.308 15.472 1.00 52.16 96 THR A O 1
#

Foldseek 3Di:
DPPVVLLVQQLVLLVVLLVLLVVCVVVQQADPVLSVVLNVLSVVVSVCSVVVHPDQLVVSLVVSLVSLVPDDCNGHPPVSSVVSNVSSVSNDHDDD

Radius of gyration: 13.06 Å; chains: 1; bounding box: 30×24×34 Å